Protein AF-A0A1G0MKI6-F1 (afdb_monomer_lite)

Structure (mmCIF, N/CA/C/O backbone):
data_AF-A0A1G0MKI6-F1
#
_entry.id   AF-A0A1G0MKI6-F1
#
loop_
_atom_site.group_PDB
_atom_site.id
_atom_site.type_symbol
_atom_site.label_atom_id
_atom_site.label_alt_id
_atom_site.label_comp_id
_atom_site.label_asym_id
_atom_site.label_entity_id
_atom_site.label_seq_id
_atom_site.pdbx_PDB_ins_code
_atom_site.Cartn_x
_atom_site.Cartn_y
_atom_site.Cartn_z
_atom_site.occupancy
_atom_site.B_iso_or_equiv
_atom_site.auth_seq_id
_atom_site.auth_comp_id
_atom_site.auth_asym_id
_atom_site.auth_atom_id
_atom_site.pdbx_PDB_model_num
ATOM 1 N N . MET A 1 1 ? -5.900 4.362 18.178 1.00 85.69 1 MET A N 1
ATOM 2 C CA . MET A 1 1 ? -4.746 4.376 17.258 1.00 85.69 1 MET A CA 1
ATOM 3 C C . MET A 1 1 ? -5.006 5.429 16.194 1.00 85.69 1 MET A C 1
ATOM 5 O O . MET A 1 1 ? -6.132 5.478 15.713 1.00 85.69 1 MET A O 1
ATOM 9 N N . LEU A 1 2 ? -4.023 6.270 15.868 1.00 91.31 2 LEU A N 1
ATOM 10 C CA . LEU A 1 2 ? -4.083 7.149 14.693 1.00 91.31 2 LEU A CA 1
ATOM 11 C C . LEU A 1 2 ? -3.524 6.373 13.501 1.00 91.31 2 LEU A C 1
ATOM 13 O O . LEU A 1 2 ? -2.433 5.815 13.616 1.00 91.31 2 LEU A O 1
ATOM 17 N N . VAL A 1 3 ? -4.271 6.292 12.404 1.00 91.88 3 VAL A N 1
ATOM 18 C CA . VAL A 1 3 ? -3.876 5.523 11.213 1.00 91.88 3 VAL A CA 1
ATOM 19 C C . VAL A 1 3 ? -4.290 6.252 9.945 1.00 91.88 3 VAL A C 1
ATOM 21 O O . VAL A 1 3 ? -5.269 6.992 9.954 1.00 91.88 3 VAL A O 1
ATOM 24 N N . THR A 1 4 ? -3.584 6.019 8.843 1.00 90.50 4 THR A N 1
ATOM 25 C CA . THR A 1 4 ? -4.083 6.375 7.508 1.00 90.50 4 THR A CA 1
ATOM 26 C C . THR A 1 4 ? -4.897 5.214 6.935 1.00 90.50 4 THR A C 1
ATOM 28 O O . THR A 1 4 ? -4.775 4.071 7.387 1.00 90.50 4 THR A O 1
ATOM 31 N N . GLU A 1 5 ? -5.735 5.495 5.937 1.00 88.81 5 GLU A N 1
ATOM 32 C CA . GLU A 1 5 ? -6.693 4.538 5.365 1.00 88.81 5 GLU A CA 1
ATOM 33 C C . GLU A 1 5 ? -6.052 3.199 4.957 1.00 88.81 5 GLU A C 1
ATOM 35 O O . GLU A 1 5 ? -6.561 2.13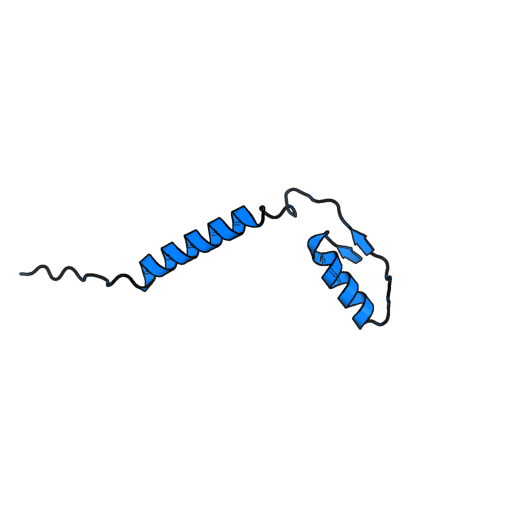1 5.298 1.00 88.81 5 GLU A O 1
ATOM 40 N N . ARG A 1 6 ? -4.874 3.226 4.319 1.00 85.19 6 ARG A N 1
ATOM 41 C CA . ARG A 1 6 ? -4.184 2.003 3.869 1.00 85.19 6 ARG A CA 1
ATOM 42 C C . ARG A 1 6 ? -3.739 1.073 4.998 1.00 85.19 6 ARG A C 1
ATOM 44 O O . ARG A 1 6 ? -3.561 -0.118 4.758 1.00 85.19 6 ARG A O 1
ATOM 51 N N . PHE A 1 7 ? -3.569 1.581 6.218 1.00 91.00 7 PHE A N 1
ATOM 52 C CA . PHE A 1 7 ? -3.149 0.772 7.365 1.00 91.00 7 PHE A CA 1
ATOM 53 C C . PHE A 1 7 ? -4.313 0.304 8.238 1.00 91.00 7 PHE A C 1
ATOM 55 O O . PHE A 1 7 ? -4.073 -0.385 9.227 1.00 91.00 7 PHE A O 1
ATOM 62 N N . VAL A 1 8 ? -5.564 0.608 7.876 1.00 92.12 8 VAL A N 1
ATOM 63 C CA . VAL A 1 8 ? -6.749 0.176 8.635 1.00 92.12 8 VAL A CA 1
ATOM 64 C C . VAL A 1 8 ? -6.775 -1.340 8.824 1.00 92.12 8 VAL A C 1
ATOM 66 O O . VAL A 1 8 ? -6.945 -1.802 9.950 1.00 92.12 8 VAL A O 1
ATOM 69 N N . GLY A 1 9 ? -6.523 -2.120 7.768 1.00 93.19 9 GLY A N 1
ATOM 70 C CA . GLY A 1 9 ? -6.497 -3.584 7.872 1.00 93.19 9 GLY A CA 1
ATOM 71 C C . GLY A 1 9 ? -5.410 -4.095 8.827 1.00 93.19 9 GLY A C 1
ATOM 72 O O . GLY A 1 9 ? -5.660 -4.967 9.657 1.00 93.19 9 GLY A O 1
ATOM 73 N N . LEU A 1 10 ? -4.214 -3.497 8.786 1.00 93.81 10 LEU A N 1
ATOM 74 C CA . LEU A 1 10 ? -3.128 -3.843 9.709 1.00 93.81 10 LEU A CA 1
ATOM 75 C C . LEU A 1 10 ? -3.461 -3.447 11.155 1.00 93.81 10 LEU A C 1
ATOM 77 O O . LEU A 1 10 ? -3.166 -4.186 12.096 1.00 93.81 10 LEU A O 1
ATOM 81 N N . ALA A 1 11 ? -4.090 -2.290 11.347 1.00 93.81 11 ALA A N 1
ATOM 82 C CA . ALA A 1 11 ? -4.519 -1.814 12.654 1.00 93.81 11 ALA A CA 1
ATOM 83 C C . ALA A 1 11 ? -5.611 -2.710 13.257 1.00 93.81 11 ALA A C 1
ATOM 85 O O . ALA A 1 11 ? -5.545 -3.037 14.442 1.00 93.81 11 ALA A O 1
ATOM 86 N N . GLN A 1 12 ? -6.565 -3.168 12.441 1.00 94.69 12 GLN A N 1
ATOM 87 C CA . GLN A 1 12 ? -7.583 -4.147 12.832 1.00 94.69 12 GLN A CA 1
ATOM 88 C C . GLN A 1 12 ? -6.941 -5.467 13.268 1.00 94.69 12 GLN A C 1
ATOM 90 O O . GLN A 1 12 ? -7.162 -5.899 14.398 1.00 94.69 12 GLN A O 1
ATOM 95 N N . ALA A 1 13 ? -6.057 -6.036 12.444 1.00 94.75 13 ALA A N 1
ATOM 96 C CA . ALA A 1 13 ? -5.323 -7.255 12.789 1.00 94.75 13 ALA A CA 1
ATOM 97 C C . ALA A 1 13 ? -4.497 -7.086 14.081 1.00 94.75 13 ALA A C 1
ATOM 99 O O . ALA A 1 13 ? -4.425 -7.984 14.922 1.00 94.75 13 ALA A O 1
ATOM 100 N N . THR A 1 14 ? -3.915 -5.901 14.293 1.00 93.94 14 THR A N 1
ATOM 101 C CA . THR A 1 14 ? -3.198 -5.571 15.533 1.00 93.94 14 THR A CA 1
ATOM 102 C C . THR A 1 14 ? -4.131 -5.609 16.745 1.00 93.94 14 THR A C 1
ATOM 104 O O . THR A 1 14 ? -3.779 -6.194 17.770 1.00 93.94 14 THR A O 1
ATOM 107 N N . TYR A 1 15 ? -5.321 -5.017 16.652 1.00 95.31 15 TYR A N 1
ATOM 108 C CA . TYR A 1 15 ? -6.320 -5.054 17.721 1.00 95.31 15 TYR A CA 1
ATOM 109 C C . TYR A 1 15 ? -6.825 -6.471 18.015 1.00 95.31 15 TYR A C 1
ATOM 111 O O . TYR A 1 15 ? -6.888 -6.870 19.182 1.00 95.31 15 TYR A O 1
ATOM 119 N N . GLU A 1 16 ? -7.102 -7.256 16.975 1.00 95.06 16 GLU A N 1
ATOM 120 C CA . GLU A 1 16 ? -7.493 -8.663 17.097 1.00 95.06 16 GLU A CA 1
ATOM 121 C C . GLU A 1 16 ? -6.416 -9.492 17.804 1.00 95.06 16 GLU A C 1
ATOM 123 O O . GLU A 1 16 ? -6.715 -10.198 18.768 1.00 95.06 16 GLU A O 1
ATOM 128 N N . SER A 1 17 ? -5.145 -9.332 17.413 1.00 95.19 17 SER A N 1
ATOM 129 C CA . SER A 1 17 ? -4.011 -10.040 18.030 1.00 95.19 17 SER A CA 1
ATOM 130 C C . SER A 1 17 ? -3.879 -9.768 19.534 1.00 95.19 17 SER A C 1
ATOM 132 O O . SER A 1 17 ? -3.424 -10.619 20.299 1.00 95.19 17 SER A O 1
ATOM 134 N N . ARG A 1 18 ? -4.327 -8.588 19.978 1.00 94.19 18 ARG A N 1
ATOM 135 C CA . ARG A 1 18 ? -4.312 -8.149 21.378 1.00 94.19 18 ARG A CA 1
ATOM 136 C C . ARG A 1 18 ? -5.592 -8.508 22.133 1.00 94.19 18 ARG A C 1
ATOM 138 O O . ARG A 1 18 ? -5.738 -8.090 23.277 1.00 94.19 18 ARG A O 1
ATOM 145 N N . ARG A 1 19 ? -6.508 -9.268 21.518 1.00 94.19 19 ARG A N 1
ATOM 146 C CA . ARG A 1 19 ? -7.839 -9.600 22.060 1.00 94.19 19 ARG A CA 1
ATOM 147 C C . ARG A 1 19 ? -8.658 -8.355 22.424 1.00 94.19 19 ARG A C 1
ATOM 149 O O . ARG A 1 19 ? -9.431 -8.374 23.376 1.00 94.19 19 ARG A O 1
ATOM 156 N N . LEU A 1 20 ? -8.490 -7.279 21.655 1.00 92.50 20 LEU A N 1
ATOM 157 C CA . LEU A 1 20 ? -9.227 -6.021 21.794 1.00 92.50 20 LEU A CA 1
ATOM 158 C C . LEU A 1 20 ? -9.983 -5.707 20.493 1.00 92.50 20 LEU A C 1
ATOM 160 O O . LEU A 1 20 ? -9.692 -4.693 19.852 1.00 92.50 20 LEU A O 1
ATOM 164 N N . PRO A 1 21 ? -10.919 -6.574 20.058 1.00 87.25 21 PRO A N 1
ATOM 165 C CA . PRO A 1 21 ? -11.672 -6.344 18.831 1.00 87.25 21 PRO A CA 1
ATOM 166 C C . PRO A 1 21 ? -12.451 -5.027 18.926 1.00 87.25 21 PRO A C 1
ATOM 168 O O . PRO A 1 21 ? -13.040 -4.715 19.960 1.00 87.25 21 PRO A O 1
ATOM 171 N N . GLY A 1 22 ? -12.431 -4.238 17.850 1.00 86.38 22 GLY A N 1
ATOM 172 C CA . GLY A 1 22 ? -13.099 -2.933 17.820 1.00 86.38 22 GLY A CA 1
ATOM 173 C C . GLY A 1 22 ? -12.430 -1.848 18.674 1.00 86.38 22 GLY A C 1
ATOM 174 O O . GLY A 1 22 ? -13.086 -0.875 19.038 1.00 86.38 22 GLY A O 1
ATOM 175 N N . GLY A 1 23 ? -11.142 -1.997 19.012 1.00 91.56 23 GLY A N 1
ATOM 176 C CA . GLY A 1 23 ? -10.386 -0.962 19.717 1.00 91.56 23 GLY A CA 1
ATOM 177 C C . GLY A 1 23 ? -10.436 0.410 19.014 1.00 91.56 23 GLY A C 1
ATOM 178 O O . GLY A 1 23 ? -10.571 0.482 17.791 1.00 91.56 23 GLY A O 1
ATOM 179 N N . PRO A 1 24 ? -10.326 1.522 19.768 1.00 93.31 24 PRO A N 1
ATOM 180 C CA . PRO A 1 24 ? -10.594 2.859 19.248 1.00 93.31 24 PRO A CA 1
ATOM 181 C C . PRO A 1 24 ? -9.587 3.255 18.169 1.00 93.31 24 PRO A C 1
ATOM 183 O O . PRO A 1 24 ? -8.384 3.357 18.424 1.00 93.31 24 PRO A O 1
ATOM 186 N N . MET A 1 25 ? -10.081 3.546 16.972 1.00 93.94 25 MET A N 1
ATOM 187 C CA . MET A 1 25 ? -9.277 3.920 15.814 1.00 93.94 25 MET A CA 1
ATOM 188 C C . MET A 1 25 ? -9.780 5.236 15.230 1.00 93.94 25 MET A C 1
ATOM 190 O O . MET A 1 25 ? -10.981 5.440 1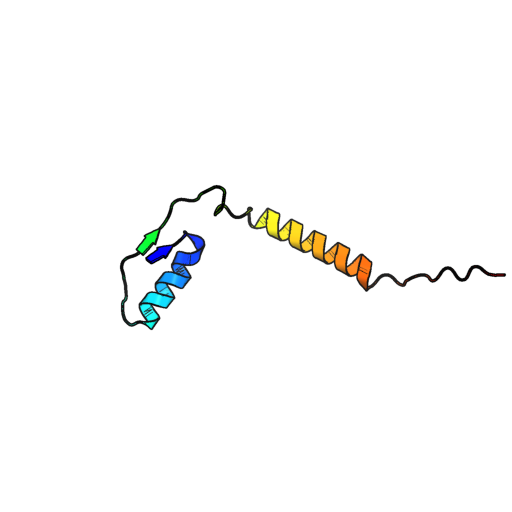5.091 1.00 93.94 25 MET A O 1
ATOM 194 N N . ILE A 1 26 ? -8.843 6.118 14.893 1.00 94.69 26 ILE A N 1
ATOM 195 C CA . ILE A 1 26 ? -9.112 7.385 14.221 1.00 94.69 26 ILE A CA 1
ATOM 196 C C . ILE A 1 26 ? -8.376 7.326 12.887 1.00 94.69 26 ILE A C 1
ATOM 198 O O . ILE A 1 26 ? -7.144 7.256 12.860 1.00 94.69 26 ILE A O 1
ATOM 202 N N . VAL A 1 27 ? -9.146 7.311 11.800 1.00 92.75 27 VAL A N 1
ATOM 203 C CA . VAL A 1 27 ? -8.608 7.379 10.441 1.00 92.75 27 VAL A CA 1
ATOM 204 C C . VAL A 1 27 ? -8.333 8.843 10.130 1.00 92.75 27 VAL A C 1
ATOM 206 O O . VAL A 1 27 ? -9.240 9.673 10.165 1.00 92.75 27 VAL A O 1
ATOM 209 N N . MET A 1 28 ? -7.067 9.161 9.888 1.00 91.38 28 MET A N 1
ATOM 210 C CA . MET A 1 28 ? -6.647 10.501 9.504 1.00 91.38 28 MET A CA 1
ATOM 211 C C . MET A 1 28 ? -7.028 10.748 8.040 1.00 91.38 28 MET A C 1
ATOM 213 O O . MET A 1 28 ? -6.866 9.835 7.222 1.00 91.38 28 MET A O 1
ATOM 217 N N . PRO A 1 29 ? -7.521 11.951 7.696 1.00 87.56 29 PRO A N 1
ATOM 218 C CA . PRO A 1 29 ? -7.730 12.313 6.303 1.00 87.56 29 PRO A CA 1
ATOM 219 C C . PRO A 1 29 ? -6.391 12.289 5.549 1.00 87.56 29 PRO A C 1
ATOM 221 O O . PRO A 1 29 ? -5.341 12.499 6.168 1.00 87.56 29 PRO A O 1
ATOM 224 N N . PRO A 1 30 ? -6.408 12.039 4.231 1.00 82.38 30 PRO A N 1
ATOM 225 C CA . PRO A 1 30 ? -5.204 12.125 3.420 1.00 82.38 30 PRO A CA 1
ATOM 226 C C . PRO A 1 30 ? -4.619 13.541 3.470 1.00 82.38 30 PRO A C 1
ATOM 228 O O . PRO A 1 30 ? -5.335 14.541 3.542 1.00 82.38 30 PRO A O 1
ATOM 231 N N . THR A 1 31 ? -3.297 13.604 3.434 1.00 82.75 31 THR A N 1
ATOM 232 C CA . THR A 1 31 ? -2.484 14.821 3.342 1.00 82.75 31 THR A CA 1
ATOM 233 C C . THR A 1 31 ? -1.518 14.659 2.178 1.00 82.75 31 THR A C 1
ATOM 235 O O . THR A 1 31 ? -1.221 13.526 1.817 1.00 82.75 31 THR A O 1
ATOM 238 N N . GLU A 1 32 ? -0.950 15.741 1.645 1.00 77.19 32 GLU A N 1
ATOM 239 C CA . GLU A 1 32 ? 0.061 15.645 0.573 1.00 77.19 32 GLU A CA 1
ATOM 240 C C . GLU A 1 32 ? 1.227 14.699 0.937 1.00 77.19 32 GLU A C 1
ATOM 242 O O . GLU A 1 32 ? 1.735 13.974 0.090 1.00 77.19 32 GLU A O 1
ATOM 247 N N . GLU A 1 33 ? 1.617 14.643 2.215 1.00 71.62 33 GLU A N 1
ATOM 248 C CA . GLU A 1 33 ? 2.686 13.760 2.713 1.00 71.62 33 GLU A CA 1
ATOM 249 C C . GLU A 1 33 ? 2.274 12.283 2.825 1.00 71.62 33 GLU A C 1
ATOM 251 O O . GLU A 1 33 ? 3.123 11.391 2.862 1.00 71.62 33 GLU A O 1
ATOM 256 N N . THR A 1 34 ? 0.973 12.014 2.927 1.00 69.06 34 THR A N 1
ATOM 257 C CA . THR A 1 34 ? 0.408 10.662 3.074 1.00 69.06 34 THR A CA 1
ATOM 258 C C . THR A 1 34 ? -0.335 10.195 1.826 1.00 69.06 34 THR A C 1
ATOM 260 O O . THR A 1 34 ? -0.774 9.044 1.761 1.00 69.06 34 THR A O 1
ATOM 263 N N . GLU A 1 35 ? -0.455 11.066 0.825 1.00 71.88 35 GLU A N 1
ATOM 264 C CA . GLU A 1 35 ? -1.025 10.776 -0.475 1.00 71.88 35 GLU A CA 1
ATOM 265 C C . GLU A 1 35 ? 0.006 10.014 -1.303 1.00 71.88 35 GLU A C 1
ATOM 267 O O . GLU A 1 35 ? 0.972 10.539 -1.856 1.00 71.88 35 GLU A O 1
ATOM 272 N N . TYR A 1 36 ? -0.183 8.702 -1.337 1.00 72.31 36 TYR A N 1
ATOM 273 C CA . TYR A 1 36 ? 0.636 7.834 -2.160 1.00 72.31 36 TYR A CA 1
ATOM 274 C C . TYR A 1 36 ? 0.275 8.025 -3.626 1.00 72.31 36 TYR A C 1
ATOM 276 O O . TYR A 1 36 ? -0.898 8.160 -3.977 1.00 72.31 36 TYR A O 1
ATOM 284 N N . SER A 1 37 ? 1.280 7.942 -4.498 1.00 81.94 37 SER A N 1
ATOM 285 C CA . SER A 1 37 ? 1.024 7.933 -5.933 1.00 81.94 37 SER A CA 1
ATOM 286 C C . SER A 1 37 ? 0.099 6.778 -6.315 1.00 81.94 37 SER A C 1
ATOM 288 O O . SER A 1 37 ? 0.142 5.688 -5.731 1.00 81.94 37 SER A O 1
ATOM 290 N N . ASP A 1 38 ? -0.718 7.034 -7.330 1.00 85.06 38 ASP A N 1
ATOM 291 C CA . ASP A 1 38 ? -1.646 6.068 -7.899 1.00 85.06 38 ASP A CA 1
ATOM 292 C C . ASP A 1 38 ? -0.953 4.714 -8.208 1.00 85.06 38 ASP A C 1
ATOM 294 O O . ASP A 1 38 ? 0.169 4.703 -8.735 1.00 85.06 38 ASP A O 1
ATOM 298 N N . PRO A 1 39 ? -1.583 3.559 -7.896 1.00 85.50 39 PRO A N 1
ATOM 299 C CA . PRO A 1 39 ? -0.988 2.247 -8.138 1.00 85.50 39 PRO A CA 1
ATOM 300 C C . PRO A 1 39 ? -0.529 2.012 -9.580 1.00 85.50 39 PRO A C 1
ATOM 302 O O . PRO A 1 39 ? 0.521 1.399 -9.772 1.00 85.50 39 PRO A O 1
ATOM 305 N N . ALA A 1 40 ? -1.253 2.510 -10.590 1.00 90.62 40 ALA A N 1
ATOM 306 C CA . ALA A 1 40 ? -0.838 2.349 -11.983 1.00 90.62 40 ALA A CA 1
ATOM 307 C C . ALA A 1 40 ? 0.414 3.184 -12.292 1.00 90.62 40 ALA A C 1
ATOM 309 O O . ALA A 1 40 ? 1.309 2.731 -13.008 1.00 90.62 40 ALA A O 1
ATOM 310 N N . THR A 1 41 ? 0.532 4.367 -11.683 1.00 91.25 41 THR A N 1
ATOM 311 C CA . THR A 1 41 ? 1.759 5.175 -11.743 1.00 91.25 41 THR A CA 1
ATOM 312 C C . THR A 1 41 ? 2.951 4.433 -11.137 1.00 91.25 41 THR A C 1
ATOM 314 O O . THR A 1 41 ? 4.012 4.373 -11.757 1.00 91.25 41 THR A O 1
ATOM 317 N N . MET A 1 42 ? 2.781 3.831 -9.959 1.00 91.44 42 MET A N 1
ATOM 318 C CA . MET A 1 42 ? 3.849 3.079 -9.289 1.00 91.44 42 MET A CA 1
ATOM 319 C C . MET A 1 42 ? 4.234 1.795 -10.028 1.00 91.44 42 MET A C 1
ATOM 321 O O . MET A 1 42 ? 5.422 1.477 -10.100 1.00 91.44 42 MET A O 1
ATOM 325 N N . ALA A 1 43 ? 3.267 1.094 -10.624 1.00 93.44 43 ALA A N 1
ATOM 326 C CA . ALA A 1 43 ? 3.532 -0.055 -11.488 1.00 93.44 4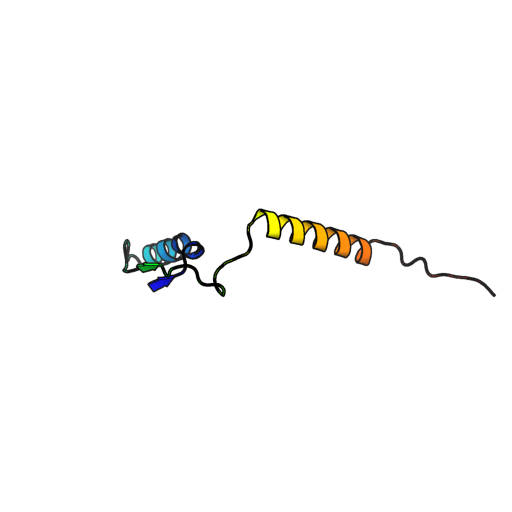3 ALA A CA 1
ATOM 327 C C . ALA A 1 43 ? 4.405 0.356 -12.681 1.00 93.44 43 ALA A C 1
ATOM 329 O O . ALA A 1 43 ? 5.478 -0.206 -12.882 1.00 93.44 43 ALA A O 1
ATOM 330 N N . ARG A 1 44 ? 4.024 1.432 -13.382 1.00 96.62 44 ARG A N 1
ATOM 331 C CA . ARG A 1 44 ? 4.803 1.972 -14.505 1.00 96.62 44 ARG A CA 1
ATOM 332 C C . ARG A 1 44 ? 6.230 2.355 -14.099 1.00 96.62 44 ARG A C 1
ATOM 334 O O . ARG A 1 44 ? 7.169 2.040 -14.821 1.00 96.62 44 ARG A O 1
ATOM 341 N N . ILE A 1 45 ? 6.397 3.034 -12.960 1.00 95.31 45 ILE A N 1
ATOM 342 C CA . ILE A 1 45 ? 7.724 3.406 -12.440 1.00 95.31 45 ILE A CA 1
ATOM 343 C C . ILE A 1 45 ? 8.556 2.153 -12.150 1.00 95.31 45 ILE A C 1
ATOM 345 O O . ILE A 1 45 ? 9.741 2.114 -12.477 1.00 95.31 45 ILE A O 1
ATOM 349 N N . SER A 1 46 ? 7.939 1.134 -11.553 1.00 95.88 46 SER A N 1
ATOM 350 C CA . SER A 1 46 ? 8.611 -0.116 -11.197 1.00 95.88 46 SER A CA 1
ATOM 351 C C . SER A 1 46 ? 9.073 -0.880 -12.437 1.00 95.88 46 SER A C 1
ATOM 353 O O . SER A 1 46 ? 10.229 -1.297 -12.492 1.00 95.88 46 SER A O 1
ATOM 355 N N . ASP A 1 47 ? 8.215 -0.998 -13.451 1.00 97.38 47 ASP A N 1
ATOM 356 C CA . ASP A 1 47 ? 8.538 -1.665 -14.715 1.00 97.38 47 ASP A CA 1
ATOM 357 C C . ASP A 1 47 ? 9.682 -0.950 -15.447 1.00 97.38 47 ASP A C 1
ATOM 359 O O . ASP A 1 47 ? 10.639 -1.583 -15.897 1.00 97.38 47 ASP A O 1
ATOM 363 N N . GLU A 1 48 ? 9.627 0.384 -15.514 1.00 97.06 48 GLU A N 1
ATOM 364 C CA . GLU A 1 48 ? 10.670 1.206 -16.134 1.00 97.06 48 GLU A CA 1
ATOM 365 C C . GLU A 1 48 ? 12.010 1.079 -15.393 1.00 97.06 48 GLU A C 1
ATOM 367 O O . GLU A 1 48 ? 13.063 0.908 -16.015 1.00 97.06 48 GLU A O 1
ATOM 372 N N . ALA A 1 49 ? 11.986 1.127 -14.058 1.00 96.19 49 ALA A N 1
ATOM 373 C CA . ALA A 1 49 ? 13.179 0.958 -13.239 1.00 96.19 49 ALA A CA 1
ATOM 374 C C . ALA A 1 49 ? 13.796 -0.436 -13.423 1.00 96.19 49 ALA A C 1
ATOM 376 O O . ALA A 1 49 ? 15.018 -0.560 -13.538 1.00 96.19 49 ALA A O 1
ATOM 377 N N . PHE A 1 50 ? 12.964 -1.476 -13.498 1.00 95.69 50 PHE A N 1
ATOM 378 C CA . PHE A 1 50 ? 13.424 -2.843 -13.703 1.00 95.69 50 PHE A CA 1
ATOM 379 C C . PHE A 1 50 ? 14.036 -3.043 -15.094 1.00 95.69 50 PHE A C 1
ATOM 381 O O . PHE A 1 50 ? 15.114 -3.626 -15.208 1.00 95.69 50 PHE A O 1
ATOM 388 N N . ALA A 1 51 ? 13.416 -2.494 -16.143 1.00 95.62 51 ALA A N 1
ATOM 389 C CA . ALA A 1 51 ? 13.972 -2.525 -17.494 1.00 95.62 51 ALA A CA 1
ATOM 390 C C . ALA A 1 51 ? 15.367 -1.875 -17.549 1.00 95.62 51 ALA A C 1
ATOM 392 O O . ALA A 1 51 ? 16.323 -2.496 -18.014 1.00 95.62 51 ALA A O 1
ATOM 393 N N . ARG A 1 52 ? 15.521 -0.674 -16.973 1.00 94.62 52 ARG A N 1
ATOM 394 C CA . ARG A 1 52 ? 16.818 0.030 -16.898 1.00 94.62 52 ARG A CA 1
ATOM 395 C C . ARG A 1 52 ? 17.868 -0.727 -16.091 1.00 94.62 52 ARG A C 1
ATOM 397 O O . ARG A 1 52 ? 19.054 -0.727 -16.431 1.00 94.62 52 ARG A O 1
ATOM 404 N N . PHE A 1 53 ? 17.448 -1.368 -15.004 1.00 93.94 53 PHE A N 1
ATOM 405 C CA . PHE A 1 53 ? 18.330 -2.220 -14.217 1.00 93.94 53 PHE A CA 1
ATOM 406 C C . PHE A 1 53 ? 18.868 -3.385 -15.060 1.00 93.94 53 PHE A C 1
ATOM 408 O O . PHE A 1 53 ? 20.075 -3.626 -15.060 1.00 93.94 53 PHE A O 1
ATOM 415 N N . LEU A 1 54 ? 18.007 -4.065 -15.825 1.00 93.12 54 LEU A N 1
ATOM 416 C CA . LEU A 1 54 ? 18.421 -5.152 -16.717 1.00 93.12 54 LEU A CA 1
ATOM 417 C C . LEU A 1 54 ? 19.365 -4.669 -17.822 1.00 93.12 54 LEU A C 1
ATOM 419 O O . LEU A 1 54 ? 20.381 -5.317 -18.064 1.00 93.12 54 LEU A O 1
ATOM 423 N N . GLU A 1 55 ? 19.089 -3.521 -18.442 1.00 91.81 55 GLU A N 1
ATOM 424 C CA . GLU A 1 55 ? 19.999 -2.904 -19.417 1.00 91.81 55 GLU A CA 1
ATOM 425 C C . GLU A 1 55 ? 21.393 -2.679 -18.822 1.00 91.81 55 GLU A C 1
ATOM 427 O O . GLU A 1 55 ? 22.403 -2.955 -19.464 1.00 91.81 55 GLU A O 1
ATOM 432 N N . THR A 1 56 ? 21.456 -2.237 -17.566 1.00 88.19 56 THR A N 1
ATOM 433 C CA . THR A 1 56 ? 22.723 -1.967 -16.875 1.00 88.19 56 THR A CA 1
ATOM 434 C C . THR A 1 56 ? 23.469 -3.249 -16.494 1.00 88.19 56 THR A C 1
ATOM 436 O O . THR A 1 56 ? 24.696 -3.301 -16.574 1.00 88.19 56 THR A O 1
ATOM 439 N N . MET A 1 57 ? 22.745 -4.277 -16.046 1.00 85.62 57 MET A N 1
ATOM 440 C CA . MET A 1 57 ? 23.331 -5.478 -15.441 1.00 85.62 57 MET A CA 1
ATOM 441 C C . MET A 1 57 ? 23.578 -6.622 -16.428 1.00 85.62 57 MET A C 1
ATOM 443 O O . MET A 1 57 ? 24.442 -7.459 -16.175 1.00 85.62 57 MET A O 1
ATOM 447 N N . VAL A 1 58 ? 22.819 -6.685 -17.524 1.00 78.25 58 VAL A N 1
ATOM 448 C CA . VAL A 1 58 ? 22.817 -7.821 -18.462 1.00 78.25 58 VAL A CA 1
ATOM 449 C C . VAL A 1 58 ? 23.462 -7.463 -19.800 1.00 78.25 58 VAL A C 1
ATOM 451 O O . VAL A 1 58 ? 23.943 -8.359 -20.496 1.00 78.25 58 VAL A O 1
ATOM 454 N N . ALA A 1 59 ? 23.544 -6.178 -20.166 1.00 63.88 59 ALA A N 1
ATOM 455 C CA . ALA A 1 59 ? 24.274 -5.795 -21.367 1.00 63.88 59 ALA A CA 1
ATOM 456 C C . ALA A 1 59 ? 25.757 -6.184 -21.215 1.00 63.88 59 ALA A C 1
ATOM 458 O O . ALA A 1 59 ? 26.407 -5.775 -20.244 1.00 63.88 59 ALA A O 1
ATOM 459 N N . PRO A 1 60 ? 26.336 -6.951 -22.160 1.00 58.50 60 PRO A N 1
ATOM 460 C CA . PRO A 1 60 ? 27.768 -7.171 -22.170 1.00 58.50 60 PRO A CA 1
ATOM 461 C C . PRO A 1 60 ? 28.437 -5.801 -22.213 1.00 58.50 60 PRO A C 1
ATOM 463 O O . PRO A 1 60 ? 28.185 -5.016 -23.131 1.00 58.50 60 PRO A O 1
ATOM 466 N N . ARG A 1 61 ? 29.325 -5.511 -21.255 1.00 60.53 61 ARG A N 1
AT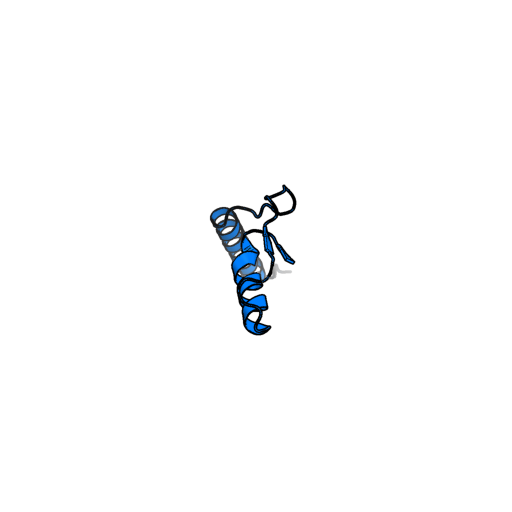OM 467 C CA . ARG A 1 61 ? 30.365 -4.508 -21.488 1.00 60.53 61 ARG A CA 1
ATOM 468 C C . ARG A 1 61 ? 31.121 -5.003 -22.712 1.00 60.53 61 ARG A C 1
ATOM 470 O O . ARG A 1 61 ? 31.996 -5.858 -22.589 1.00 60.53 61 ARG A O 1
ATOM 477 N N . VAL A 1 62 ? 30.765 -4.508 -23.894 1.00 59.38 62 VAL A N 1
ATOM 478 C CA . VAL A 1 62 ? 31.613 -4.616 -25.072 1.00 59.38 62 VAL A CA 1
ATOM 479 C C . VAL A 1 62 ? 32.837 -3.796 -24.706 1.00 59.38 62 VAL A C 1
ATOM 481 O O . VAL A 1 62 ? 32.874 -2.579 -24.863 1.00 59.38 62 VAL A O 1
ATOM 484 N N . VAL A 1 63 ? 33.809 -4.463 -24.083 1.00 56.50 63 VAL A N 1
ATOM 485 C CA . VAL A 1 63 ? 35.144 -3.927 -23.895 1.00 56.50 63 VAL A CA 1
ATOM 486 C C . VAL A 1 63 ? 35.608 -3.653 -25.309 1.00 56.50 63 VAL A C 1
ATOM 488 O O . VAL A 1 63 ? 35.871 -4.585 -26.069 1.00 56.50 63 VAL A O 1
ATOM 491 N N . ALA A 1 64 ? 35.625 -2.376 -25.678 1.00 55.72 64 ALA A N 1
ATOM 492 C CA . ALA A 1 64 ? 36.232 -1.908 -26.902 1.00 55.72 64 ALA A CA 1
ATOM 493 C C . ALA A 1 64 ? 37.724 -2.260 -26.835 1.00 55.72 64 ALA A C 1
ATOM 495 O O . ALA A 1 64 ? 38.566 -1.459 -26.449 1.00 55.72 64 ALA A O 1
ATOM 496 N N . ARG A 1 65 ? 38.059 -3.502 -27.191 1.00 56.53 65 ARG A N 1
ATOM 497 C CA . ARG A 1 65 ? 39.382 -3.881 -27.664 1.00 56.53 65 ARG A CA 1
ATOM 498 C C . ARG A 1 65 ? 39.469 -3.411 -29.115 1.00 56.53 65 ARG A C 1
ATOM 500 O O . ARG A 1 65 ? 39.400 -4.200 -30.047 1.00 56.53 65 ARG A O 1
ATOM 507 N N . ALA A 1 66 ? 39.608 -2.105 -29.286 1.00 52.97 66 ALA A N 1
ATOM 508 C CA . ALA A 1 66 ? 40.408 -1.559 -30.369 1.00 52.97 66 ALA A CA 1
ATOM 509 C C . ALA A 1 66 ? 41.736 -1.188 -29.687 1.00 52.97 66 ALA A C 1
ATOM 511 O O . ALA A 1 66 ? 41.746 -0.364 -28.78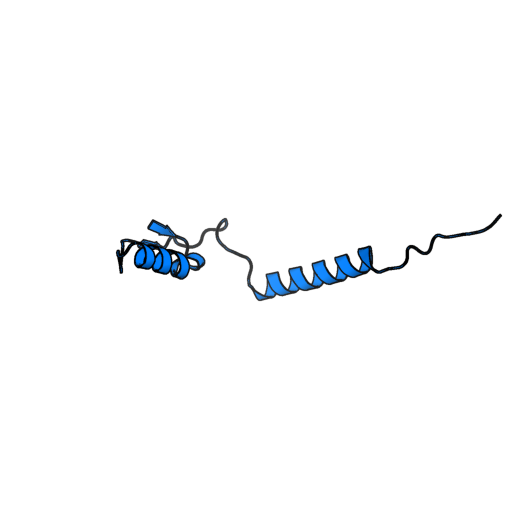7 1.00 52.97 66 ALA A O 1
ATOM 512 N N . GLY A 1 67 ? 42.864 -1.861 -29.884 1.00 53.50 67 GLY A N 1
ATOM 513 C CA . GLY A 1 67 ? 43.319 -2.529 -31.090 1.00 53.50 67 GLY A CA 1
ATOM 514 C C . GLY A 1 67 ? 44.466 -1.705 -31.662 1.00 53.50 67 GLY A C 1
ATOM 515 O O . GLY A 1 67 ? 44.228 -0.993 -32.622 1.00 53.50 67 GLY A O 1
ATOM 516 N N . ARG A 1 68 ? 45.659 -1.884 -31.070 1.00 43.97 68 ARG A N 1
ATOM 517 C CA . ARG A 1 68 ? 46.984 -1.371 -31.472 1.00 43.97 68 ARG A CA 1
ATOM 518 C C . ARG A 1 68 ? 47.212 0.140 -31.458 1.00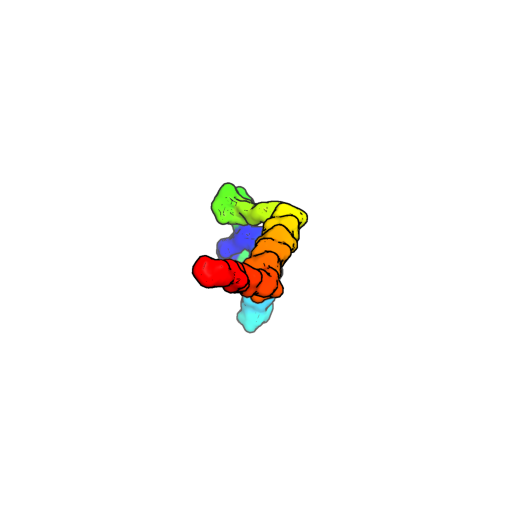 43.97 68 ARG A C 1
ATOM 520 O O . ARG A 1 68 ? 46.494 0.875 -32.156 1.00 43.97 68 ARG A O 1
#

Foldseek 3Di:
DEEAPVCPVVVQVVCVVVVNHPPDYDHDDDDPVRDDPDPVVVVVVVVVVVVVVCCVPVDPPPPPPDDD

pLDDT: mean 84.84, std 13.62, range [43.97, 97.38]

Secondary structure (DSSP, 8-state):
-EE-GGGHHHHHHHHHHTT-TT---EEPPP-TTT-PPPHHHHHHHHHHHHHHHHHHHHS---------

Sequence (68 aa):
MLVTERFVGLAQATYESRRLPGGPMIVMPPTEETEYSDPATMARISDEAFARFLETMVAPRVVARAGR

Radius of gyration: 23.08 Å; chains: 1; bounding box: 60×26×54 Å